Protein AF-A0A353HSW6-F1 (afdb_monomer)

Structure (mmCIF, N/CA/C/O backbone):
data_AF-A0A353HSW6-F1
#
_entry.id   AF-A0A353HSW6-F1
#
loop_
_atom_site.group_PDB
_atom_site.id
_atom_site.type_symbol
_atom_site.label_atom_id
_atom_site.label_alt_id
_atom_site.label_comp_id
_atom_site.label_asym_id
_atom_site.label_entity_id
_atom_site.label_seq_id
_atom_site.pdbx_PDB_ins_code
_atom_site.Cartn_x
_atom_site.Cartn_y
_atom_site.Cartn_z
_atom_site.occupancy
_atom_site.B_iso_or_equiv
_atom_site.auth_seq_id
_atom_site.auth_comp_id
_atom_site.auth_asym_id
_atom_site.auth_atom_id
_atom_site.pdbx_PDB_model_num
ATOM 1 N N . SER A 1 1 ? 2.002 -2.474 2.388 1.00 97.44 1 SER A N 1
ATOM 2 C CA . SER A 1 1 ? 3.346 -2.912 1.968 1.00 97.44 1 SER A CA 1
ATOM 3 C C . SER A 1 1 ? 3.490 -2.854 0.466 1.00 97.44 1 SER A C 1
ATOM 5 O O . SER A 1 1 ? 2.487 -2.941 -0.235 1.00 97.44 1 SER A O 1
ATOM 7 N N . GLY A 1 2 ? 4.721 -2.745 -0.024 1.00 97.81 2 GLY A N 1
ATOM 8 C CA . GLY A 1 2 ? 5.030 -3.085 -1.408 1.00 97.81 2 GLY A CA 1
ATOM 9 C C . GLY A 1 2 ? 5.267 -4.585 -1.520 1.00 97.81 2 GLY A C 1
ATOM 10 O O . GLY A 1 2 ? 5.932 -5.154 -0.651 1.00 97.81 2 GLY A O 1
ATOM 11 N N . ALA A 1 3 ? 4.700 -5.242 -2.533 1.00 98.06 3 ALA A N 1
ATOM 12 C CA . ALA A 1 3 ? 4.929 -6.674 -2.747 1.00 98.06 3 ALA A CA 1
ATOM 13 C C . ALA A 1 3 ? 6.399 -6.982 -3.083 1.00 98.06 3 ALA A C 1
ATOM 15 O O . ALA A 1 3 ? 6.875 -8.080 -2.806 1.00 98.06 3 ALA A O 1
ATOM 16 N N . LEU A 1 4 ? 7.118 -5.994 -3.622 1.00 96.69 4 LEU A N 1
ATOM 17 C CA . LEU A 1 4 ? 8.511 -6.089 -4.052 1.00 96.69 4 LEU A CA 1
ATOM 18 C C . LEU A 1 4 ? 9.482 -5.437 -3.049 1.00 96.69 4 LEU A C 1
ATOM 20 O O . LEU A 1 4 ? 10.621 -5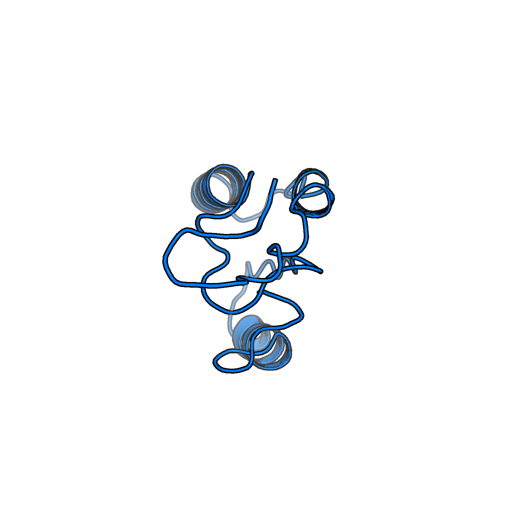.154 -3.401 1.00 96.69 4 LEU A O 1
ATOM 24 N N . ASP A 1 5 ? 9.041 -5.133 -1.821 1.00 97.38 5 ASP A N 1
ATOM 25 C CA . ASP A 1 5 ? 9.856 -4.444 -0.812 1.00 97.38 5 ASP A CA 1
ATOM 26 C C . ASP A 1 5 ? 10.958 -5.367 -0.237 1.00 97.38 5 ASP A C 1
ATOM 28 O O . ASP A 1 5 ? 10.635 -6.335 0.464 1.00 97.38 5 ASP A O 1
ATOM 32 N N . PRO A 1 6 ? 12.256 -5.072 -0.466 1.00 96.31 6 PRO A N 1
ATOM 33 C CA . PRO A 1 6 ? 13.348 -5.887 0.060 1.00 96.31 6 PRO A CA 1
ATOM 34 C C . PRO A 1 6 ? 13.719 -5.534 1.512 1.00 96.31 6 PRO A C 1
ATOM 36 O O . PRO A 1 6 ? 14.357 -6.340 2.192 1.00 96.31 6 PRO A O 1
ATOM 39 N N . VAL A 1 7 ? 13.331 -4.351 2.003 1.00 97.94 7 VAL A N 1
ATOM 40 C CA . VAL A 1 7 ? 13.708 -3.813 3.323 1.00 97.94 7 VAL A CA 1
ATOM 41 C C . VAL A 1 7 ? 12.668 -4.202 4.376 1.00 97.94 7 VAL A C 1
ATOM 43 O O . VAL A 1 7 ? 13.000 -4.757 5.429 1.00 97.94 7 VAL A O 1
ATOM 46 N N . THR A 1 8 ? 11.390 -3.964 4.074 1.00 97.00 8 THR A N 1
ATOM 47 C CA . THR A 1 8 ? 10.238 -4.285 4.933 1.00 97.00 8 THR A CA 1
ATOM 48 C C . THR A 1 8 ? 9.193 -5.127 4.188 1.00 97.00 8 THR A C 1
ATOM 50 O O . THR A 1 8 ? 8.086 -4.659 3.918 1.00 97.00 8 THR A O 1
ATOM 53 N N . PRO A 1 9 ? 9.514 -6.394 3.865 1.00 97.50 9 PRO A N 1
ATOM 54 C CA . PRO A 1 9 ? 8.648 -7.256 3.058 1.00 97.50 9 P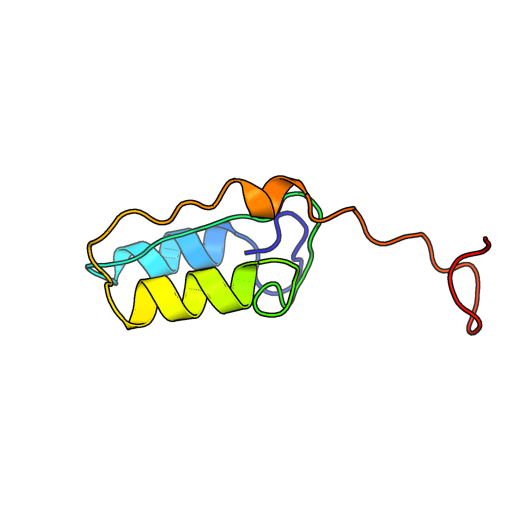RO A CA 1
ATOM 55 C C . PRO A 1 9 ? 7.279 -7.509 3.720 1.00 97.50 9 PRO A C 1
ATOM 57 O O . PRO A 1 9 ? 7.198 -7.478 4.954 1.00 97.50 9 PRO A O 1
ATOM 60 N N . PRO A 1 10 ? 6.221 -7.842 2.945 1.00 98.38 10 PRO A N 1
ATOM 61 C CA . PRO A 1 10 ? 4.845 -8.006 3.439 1.00 98.38 10 PRO A CA 1
ATOM 62 C C . PRO A 1 10 ? 4.704 -8.863 4.704 1.00 98.38 10 PRO A C 1
ATOM 64 O O . PRO A 1 10 ? 4.057 -8.425 5.653 1.00 98.38 10 PRO A O 1
ATOM 67 N N . ARG A 1 11 ? 5.436 -9.982 4.793 1.00 98.25 11 ARG A N 1
ATOM 68 C CA . ARG A 1 11 ? 5.461 -10.857 5.980 1.00 98.25 11 ARG A CA 1
ATOM 69 C C . ARG A 1 11 ? 5.776 -10.148 7.304 1.00 98.25 11 ARG A C 1
ATOM 71 O O . ARG A 1 11 ? 5.409 -10.631 8.369 1.00 98.25 11 ARG A O 1
ATOM 78 N N . ARG A 1 12 ? 6.522 -9.031 7.281 1.00 97.69 12 ARG A N 1
ATOM 79 C CA . ARG A 1 12 ? 6.814 -8.255 8.500 1.00 97.69 12 ARG A CA 1
ATOM 80 C C . ARG A 1 12 ? 5.589 -7.474 8.971 1.00 97.69 12 ARG A C 1
ATOM 82 O O . ARG A 1 12 ? 5.399 -7.355 10.174 1.00 97.69 12 ARG A O 1
ATOM 89 N N . ALA A 1 13 ? 4.772 -6.974 8.045 1.00 97.31 13 ALA A N 1
ATOM 90 C CA . ALA A 1 13 ? 3.515 -6.310 8.373 1.00 97.31 13 ALA A CA 1
ATOM 91 C C . ALA A 1 13 ? 2.456 -7.313 8.853 1.00 97.31 13 ALA A C 1
ATOM 93 O O . ALA A 1 13 ? 1.750 -7.009 9.805 1.00 97.31 13 ALA A O 1
ATOM 94 N N . GLU A 1 14 ? 2.408 -8.515 8.268 1.00 98.06 14 GLU A N 1
ATOM 95 C CA . GLU A 1 14 ? 1.557 -9.620 8.747 1.00 98.06 14 GLU A CA 1
ATOM 96 C C . GLU A 1 14 ? 1.863 -9.957 10.214 1.00 98.06 14 GLU A C 1
ATOM 98 O O . G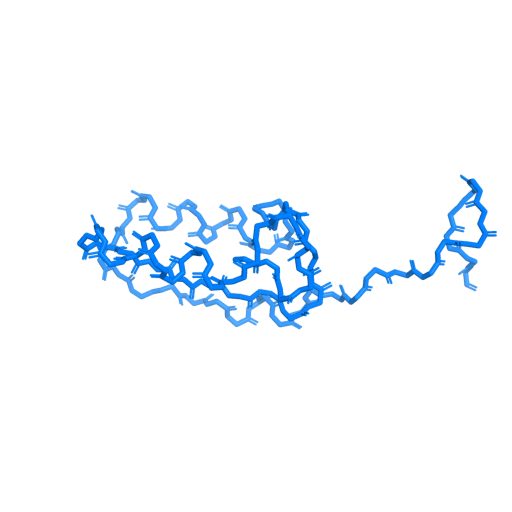LU A 1 14 ? 0.968 -9.920 11.049 1.00 98.06 14 GLU A O 1
ATOM 103 N N . ARG A 1 15 ? 3.144 -10.155 10.559 1.00 98.25 15 ARG A N 1
ATOM 104 C CA . ARG A 1 15 ? 3.567 -10.390 11.954 1.00 98.25 15 ARG A CA 1
ATOM 105 C C . ARG A 1 15 ? 3.260 -9.217 12.882 1.00 98.25 15 ARG A C 1
ATOM 107 O O . ARG A 1 15 ? 2.893 -9.420 14.028 1.00 98.25 15 ARG A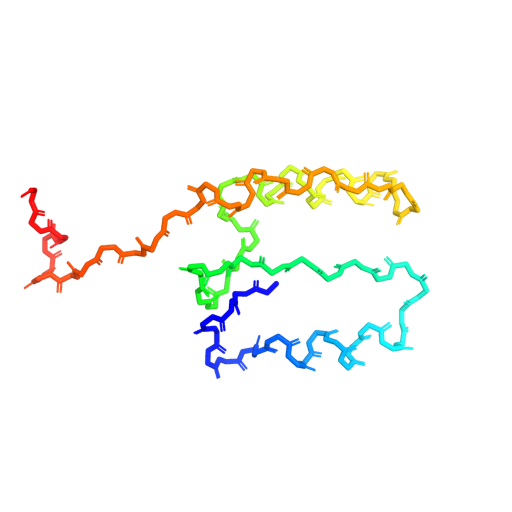 O 1
ATOM 114 N N . ALA A 1 16 ? 3.432 -7.980 12.416 1.00 97.50 16 ALA A N 1
ATOM 115 C CA . ALA A 1 16 ? 3.110 -6.803 13.224 1.00 97.50 16 ALA A CA 1
ATOM 116 C C . ALA A 1 16 ? 1.598 -6.684 13.489 1.00 97.50 16 ALA A C 1
ATOM 118 O O . ALA A 1 16 ? 1.199 -6.249 14.569 1.00 97.50 16 ALA A O 1
ATOM 119 N N . ALA A 1 17 ? 0.766 -7.091 12.524 1.00 97.56 17 ALA A N 1
ATOM 120 C CA . ALA A 1 17 ? -0.688 -7.058 12.633 1.00 97.56 17 ALA A CA 1
ATOM 121 C C . ALA A 1 17 ? -1.226 -7.978 13.741 1.00 97.56 17 ALA A C 1
ATOM 123 O O . ALA A 1 17 ? -2.258 -7.658 14.324 1.00 97.56 17 ALA A O 1
ATOM 124 N N . GLU A 1 18 ? -0.509 -9.053 14.090 1.00 97.81 18 GLU A N 1
ATOM 125 C CA . GLU A 1 18 ? -0.864 -9.961 15.197 1.00 97.81 18 GLU A CA 1
ATOM 126 C C . GLU A 1 18 ? -0.989 -9.236 16.551 1.00 97.81 18 GLU A C 1
ATOM 128 O O . GLU A 1 18 ? -1.720 -9.685 17.431 1.00 97.81 18 GLU A O 1
ATOM 133 N N . PHE A 1 19 ? -0.323 -8.089 16.713 1.00 97.81 19 PHE A N 1
ATOM 134 C CA . PHE A 1 19 ? -0.302 -7.311 17.956 1.00 97.81 19 PHE A CA 1
ATOM 135 C C . PHE A 1 19 ? -1.202 -6.064 17.916 1.00 97.81 19 PHE A C 1
ATOM 137 O O . PHE A 1 19 ? -1.121 -5.216 18.806 1.00 97.81 19 PHE A O 1
ATOM 144 N N . MET A 1 20 ? -2.042 -5.908 16.886 1.00 96.25 20 MET A N 1
ATOM 145 C CA . MET A 1 20 ? -2.834 -4.695 16.657 1.00 96.25 20 MET A CA 1
ATOM 146 C C . MET A 1 20 ? -4.310 -5.026 16.409 1.00 96.25 20 MET A C 1
ATOM 148 O O . MET A 1 20 ? -4.664 -5.664 15.422 1.00 96.25 20 MET A O 1
ATOM 152 N N . SER A 1 21 ? -5.200 -4.510 17.261 1.00 95.31 21 SER A N 1
ATOM 153 C CA . SER A 1 21 ? -6.642 -4.815 17.223 1.00 95.31 21 SER A CA 1
ATOM 154 C C . SER A 1 21 ? -7.369 -4.342 15.959 1.00 95.31 21 SER A C 1
ATOM 156 O O . SER A 1 21 ? -8.361 -4.946 15.562 1.00 95.31 21 SER A O 1
ATOM 158 N N . ASN A 1 22 ? -6.875 -3.287 15.307 1.00 95.94 22 ASN A N 1
ATOM 159 C CA . ASN A 1 22 ? -7.483 -2.695 14.110 1.00 95.94 22 ASN A CA 1
ATOM 160 C C . ASN A 1 22 ? -6.556 -2.755 12.887 1.00 95.94 22 ASN A C 1
ATOM 162 O O . ASN A 1 22 ? -6.649 -1.911 11.999 1.00 95.94 22 ASN A O 1
ATOM 166 N N . ALA A 1 23 ? -5.630 -3.716 12.827 1.00 96.38 23 ALA A N 1
ATOM 167 C CA . ALA A 1 23 ? -4.710 -3.807 11.698 1.00 96.38 23 ALA A CA 1
ATOM 168 C C . ALA A 1 23 ? -5.450 -3.932 10.352 1.00 96.38 23 ALA A C 1
ATOM 170 O O . ALA A 1 23 ? -6.426 -4.677 10.207 1.00 96.38 23 ALA A O 1
ATOM 171 N N . ARG A 1 24 ? -4.952 -3.212 9.342 1.00 95.69 24 ARG A N 1
ATOM 172 C CA . ARG A 1 24 ? -5.344 -3.354 7.935 1.00 95.69 24 ARG A CA 1
ATOM 173 C C . ARG A 1 24 ? -4.081 -3.448 7.096 1.00 95.69 24 ARG A C 1
ATOM 175 O O . ARG A 1 24 ? -3.326 -2.485 6.980 1.00 95.69 24 ARG A O 1
ATOM 182 N N . HIS A 1 25 ? -3.839 -4.618 6.514 1.00 96.44 25 HIS A N 1
ATOM 183 C CA . HIS A 1 25 ? -2.679 -4.839 5.662 1.00 96.44 25 HIS A CA 1
ATOM 184 C C . HIS A 1 25 ? -3.085 -4.779 4.192 1.00 96.44 25 HIS A C 1
ATOM 186 O O . HIS A 1 25 ? -3.722 -5.684 3.668 1.00 96.44 25 HIS A O 1
ATOM 192 N N . LEU A 1 26 ? -2.724 -3.677 3.535 1.00 97.06 26 LEU A N 1
ATOM 193 C CA . LEU A 1 26 ? -2.904 -3.495 2.096 1.00 97.06 26 LEU A CA 1
ATOM 194 C C . LEU A 1 26 ? -1.566 -3.686 1.383 1.00 97.06 26 LEU A C 1
ATOM 196 O O . LEU A 1 26 ? -0.533 -3.190 1.850 1.00 97.06 26 LEU A O 1
ATOM 200 N N . VAL A 1 27 ? -1.575 -4.385 0.250 1.00 97.69 27 VAL A N 1
ATOM 201 C CA . VAL A 1 27 ? -0.375 -4.689 -0.540 1.00 97.69 27 VAL A CA 1
ATOM 202 C C . VAL A 1 27 ? -0.506 -4.082 -1.931 1.00 97.69 27 VAL A C 1
ATOM 204 O O . VAL A 1 27 ? -1.495 -4.307 -2.620 1.00 97.69 27 VAL A O 1
ATOM 207 N N . VAL A 1 28 ? 0.505 -3.317 -2.345 1.00 98.12 28 VAL A N 1
ATOM 208 C CA . VAL A 1 28 ? 0.613 -2.776 -3.704 1.00 98.12 28 VAL A CA 1
ATOM 209 C C . VAL A 1 28 ? 1.517 -3.704 -4.509 1.00 98.12 28 VAL A C 1
ATOM 211 O O . VAL A 1 28 ? 2.698 -3.846 -4.182 1.00 98.12 28 VAL A O 1
ATOM 214 N N . ALA A 1 29 ? 0.964 -4.344 -5.542 1.00 97.75 29 ALA A N 1
ATOM 215 C CA . ALA A 1 29 ? 1.647 -5.388 -6.314 1.00 97.75 29 ALA A CA 1
ATOM 216 C C . ALA A 1 29 ? 2.957 -4.901 -6.955 1.00 97.75 29 ALA A C 1
ATOM 218 O O . ALA A 1 29 ? 3.960 -5.605 -6.943 1.00 97.75 29 ALA A O 1
ATOM 219 N N . ASN A 1 30 ? 2.958 -3.668 -7.456 1.00 96.75 30 ASN A N 1
ATOM 220 C CA . ASN A 1 30 ? 4.050 -3.129 -8.258 1.00 96.75 30 ASN A CA 1
ATOM 221 C C . ASN A 1 30 ? 5.004 -2.203 -7.483 1.00 96.75 30 ASN A C 1
ATOM 223 O O . ASN A 1 30 ? 5.814 -1.506 -8.089 1.00 96.75 30 ASN A O 1
ATOM 227 N N . ALA A 1 31 ? 4.907 -2.159 -6.151 1.00 96.75 31 ALA A N 1
ATOM 228 C CA . ALA A 1 31 ? 5.697 -1.243 -5.333 1.00 96.75 31 ALA A CA 1
ATOM 229 C C . ALA A 1 31 ? 6.764 -1.957 -4.493 1.00 96.75 31 ALA A C 1
ATOM 231 O O . ALA A 1 31 ? 6.565 -3.082 -4.027 1.00 96.75 31 ALA A O 1
ATOM 232 N N . GLY A 1 32 ? 7.876 -1.253 -4.267 1.00 95.75 32 GLY A N 1
ATOM 233 C CA . GLY A 1 32 ? 8.930 -1.614 -3.319 1.00 95.75 32 GLY A CA 1
ATOM 234 C C . GLY A 1 32 ? 8.744 -0.938 -1.956 1.00 95.75 32 GLY A C 1
ATOM 235 O O . GLY A 1 32 ? 7.627 -0.820 -1.448 1.00 95.75 32 GLY A O 1
ATOM 236 N N . HIS A 1 33 ? 9.847 -0.484 -1.359 1.00 96.50 33 HIS A N 1
ATOM 237 C CA . HIS A 1 33 ? 9.822 0.230 -0.082 1.00 96.50 33 HIS A CA 1
ATOM 238 C C . HIS A 1 33 ? 9.158 1.614 -0.200 1.00 96.50 33 HIS A C 1
ATOM 240 O O . HIS A 1 33 ? 9.345 2.308 -1.195 1.00 96.50 33 HIS A O 1
ATOM 246 N N . GLY A 1 34 ? 8.410 2.031 0.831 1.00 94.25 34 GLY A N 1
ATOM 247 C CA . GLY A 1 34 ? 7.831 3.383 0.904 1.00 94.25 34 GLY A CA 1
ATOM 248 C C . GLY A 1 34 ? 6.498 3.580 0.166 1.00 94.25 34 GLY A C 1
ATOM 249 O O . GLY A 1 34 ? 6.332 4.536 -0.582 1.00 94.25 34 GLY A O 1
ATOM 250 N N . VAL A 1 35 ? 5.507 2.711 0.391 1.00 96.25 35 VAL A N 1
ATOM 251 C CA . VAL A 1 35 ? 4.219 2.755 -0.340 1.00 96.25 35 VAL A CA 1
ATOM 252 C C . VAL A 1 35 ? 3.249 3.867 0.065 1.00 96.25 35 VAL A C 1
ATOM 254 O O . VAL A 1 35 ? 2.307 4.141 -0.671 1.00 96.25 35 VAL A O 1
ATOM 257 N N . SER A 1 36 ? 3.441 4.505 1.222 1.00 95.81 36 SER A N 1
ATOM 258 C CA . SER A 1 36 ? 2.448 5.416 1.815 1.00 95.81 36 SER A CA 1
ATOM 259 C C . SER A 1 36 ? 2.136 6.654 0.970 1.00 95.81 36 SER A C 1
ATOM 261 O O . SER A 1 36 ? 1.083 7.248 1.159 1.00 95.81 36 SER A O 1
ATOM 263 N N . GLN A 1 37 ? 3.031 7.034 0.054 1.00 95.56 37 GLN A N 1
ATOM 264 C CA . GLN A 1 37 ? 2.882 8.208 -0.815 1.00 95.56 37 GLN A CA 1
ATOM 265 C C . GLN A 1 37 ? 2.412 7.863 -2.237 1.00 95.56 37 GLN A C 1
ATOM 267 O O . GLN A 1 37 ? 2.249 8.756 -3.063 1.00 95.56 37 GLN A O 1
ATOM 272 N N . LEU A 1 38 ? 2.215 6.580 -2.554 1.00 96.06 38 LEU A N 1
ATOM 273 C CA . LEU A 1 38 ? 1.898 6.149 -3.914 1.00 96.06 38 LEU A CA 1
ATOM 274 C C . LEU A 1 38 ? 0.394 6.202 -4.184 1.00 96.06 38 LEU A C 1
ATOM 276 O O . LEU A 1 38 ? -0.406 5.661 -3.417 1.00 96.06 38 LEU A O 1
ATOM 280 N N . GLY A 1 39 ? 0.018 6.789 -5.322 1.00 95.44 39 GLY A N 1
ATOM 281 C CA . GLY A 1 39 ? -1.358 6.800 -5.817 1.00 95.44 39 GLY A CA 1
ATOM 282 C C . GLY A 1 39 ? -2.362 7.245 -4.752 1.00 95.44 39 GLY A C 1
ATOM 283 O O . GLY A 1 39 ? -2.228 8.305 -4.148 1.00 95.44 39 GLY A O 1
ATOM 284 N N . CYS A 1 40 ? -3.371 6.412 -4.497 1.00 97.25 40 CYS A N 1
ATOM 285 C CA . CYS A 1 40 ? -4.412 6.703 -3.513 1.00 97.25 40 CYS A CA 1
ATOM 286 C C . CYS A 1 40 ? -4.053 6.349 -2.056 1.00 97.25 40 CYS A C 1
ATOM 288 O O . CYS A 1 40 ? -4.888 6.553 -1.171 1.00 97.25 40 CYS A O 1
ATOM 290 N N . ALA A 1 41 ? -2.854 5.823 -1.776 1.00 97.69 41 ALA A N 1
ATOM 291 C CA . ALA A 1 41 ? -2.474 5.387 -0.430 1.00 97.69 41 ALA A CA 1
ATOM 292 C C . ALA A 1 41 ? -2.593 6.491 0.646 1.00 97.69 41 ALA A C 1
ATOM 294 O O . ALA A 1 41 ? -3.140 6.184 1.708 1.00 97.69 41 ALA A O 1
ATOM 295 N N . PRO A 1 42 ? -2.212 7.768 0.402 1.00 98.06 42 PRO A N 1
ATOM 296 C CA . PRO A 1 42 ? -2.403 8.841 1.384 1.00 98.06 42 PRO A CA 1
ATOM 297 C C . PRO A 1 42 ? -3.867 9.043 1.800 1.00 98.06 42 PRO A C 1
ATOM 299 O O . PRO A 1 42 ? -4.160 9.263 2.976 1.00 98.06 42 PRO A O 1
ATOM 302 N N . ARG A 1 43 ? -4.802 8.925 0.847 1.00 97.94 43 ARG A N 1
ATOM 303 C CA . ARG A 1 43 ? -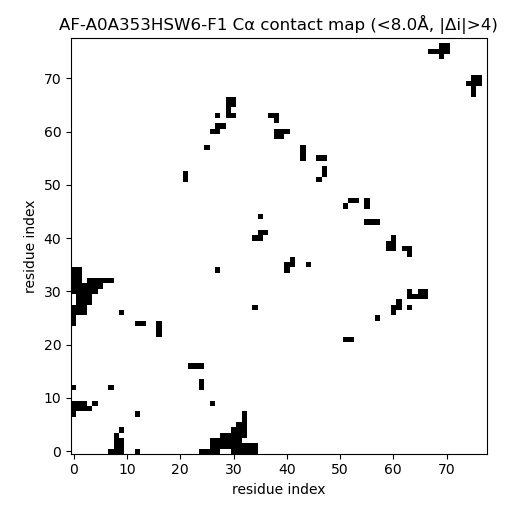6.243 9.027 1.114 1.00 97.94 43 ARG A CA 1
ATOM 304 C C . ARG A 1 43 ? -6.727 7.858 1.972 1.00 97.94 43 ARG A C 1
ATOM 306 O O . ARG A 1 43 ? -7.411 8.088 2.961 1.00 97.94 43 ARG A O 1
ATOM 313 N N . LEU A 1 44 ? -6.338 6.627 1.632 1.00 98.00 44 LEU A N 1
ATOM 314 C CA . LEU A 1 44 ? -6.709 5.432 2.406 1.00 98.00 44 LEU A CA 1
ATOM 315 C C . LEU A 1 44 ? -6.143 5.471 3.833 1.00 98.00 44 LEU A C 1
ATOM 317 O O . LEU A 1 44 ? -6.812 5.052 4.774 1.00 98.00 44 LEU A O 1
ATOM 321 N N . LEU A 1 45 ? -4.929 6.005 4.004 1.00 97.69 45 LEU A N 1
ATOM 322 C CA . LEU A 1 45 ? -4.330 6.240 5.319 1.00 97.69 45 LEU A CA 1
ATOM 323 C C . LEU A 1 45 ? -5.167 7.221 6.148 1.00 97.69 45 LEU A C 1
ATOM 325 O O . LEU A 1 45 ? -5.434 6.948 7.315 1.00 97.69 45 LEU A O 1
ATOM 329 N N . ARG A 1 46 ? -5.616 8.334 5.553 1.00 98.12 46 ARG A N 1
ATOM 330 C CA . ARG A 1 46 ? -6.518 9.284 6.221 1.00 98.12 46 ARG A CA 1
ATOM 331 C C . ARG A 1 46 ? -7.856 8.634 6.587 1.00 98.12 46 ARG A C 1
ATOM 333 O O . ARG A 1 46 ? -8.257 8.733 7.740 1.00 98.12 46 ARG A O 1
ATOM 340 N N . GLU A 1 47 ? -8.492 7.922 5.656 1.00 98.06 47 GLU A N 1
ATOM 341 C CA . GLU A 1 47 ? -9.756 7.208 5.905 1.00 98.06 47 GLU A CA 1
ATOM 342 C C . GLU A 1 47 ? -9.641 6.222 7.076 1.00 98.06 47 GLU A C 1
ATOM 344 O O . GLU A 1 47 ? -10.516 6.185 7.938 1.00 98.06 47 GLU A O 1
ATOM 349 N N . PHE A 1 48 ? -8.536 5.476 7.157 1.00 97.88 48 PHE A N 1
ATOM 350 C CA . PHE A 1 48 ? -8.274 4.567 8.273 1.00 97.88 48 PHE A CA 1
ATOM 351 C C . PHE A 1 48 ? -8.103 5.300 9.606 1.00 97.88 48 PHE A C 1
ATOM 353 O O . PHE A 1 48 ? -8.639 4.862 10.619 1.00 97.88 48 PHE A O 1
ATOM 360 N N . LEU A 1 49 ? -7.350 6.403 9.622 1.00 97.19 49 LEU A N 1
ATOM 361 C CA . LEU A 1 49 ? -7.120 7.173 10.848 1.00 97.19 49 LEU A CA 1
ATOM 362 C C . LEU A 1 49 ? -8.409 7.815 11.366 1.00 97.19 49 LEU A C 1
ATOM 364 O O . LEU A 1 49 ? -8.621 7.849 12.576 1.00 97.19 49 LEU A O 1
ATOM 368 N N . ASP A 1 50 ? -9.265 8.289 10.462 1.00 98.19 50 ASP A N 1
ATOM 369 C CA . ASP A 1 50 ? -10.553 8.872 10.829 1.00 98.19 50 ASP A CA 1
ATOM 370 C C . ASP A 1 50 ? -11.544 7.781 11.281 1.00 98.19 50 ASP A C 1
ATOM 372 O O . ASP A 1 50 ? -12.359 8.017 12.176 1.00 98.19 50 ASP A O 1
ATOM 376 N N . LYS A 1 51 ? -11.475 6.578 10.687 1.00 97.69 51 LYS A N 1
ATOM 377 C CA . LYS A 1 51 ? -12.411 5.472 10.937 1.00 97.69 51 LYS A CA 1
ATOM 378 C C . LYS A 1 51 ? -11.735 4.085 10.902 1.00 97.69 51 LYS A C 1
ATOM 380 O O . LYS A 1 51 ? -11.884 3.337 9.934 1.00 97.69 51 LYS A O 1
ATOM 385 N N . PRO A 1 52 ? -11.049 3.673 11.981 1.00 96.06 52 PRO A N 1
ATOM 386 C CA . PRO A 1 52 ? -10.164 2.500 11.967 1.00 96.06 52 PRO A CA 1
ATOM 387 C C . PRO A 1 52 ? -10.877 1.144 11.879 1.00 96.06 52 PRO A C 1
ATOM 389 O O . PRO A 1 52 ? -10.250 0.130 11.568 1.00 96.06 52 PRO A O 1
ATOM 392 N N . THR A 1 53 ? -12.179 1.097 12.162 1.00 96.81 53 THR A N 1
ATOM 393 C CA . THR A 1 53 ? -12.983 -0.133 12.104 1.00 96.81 53 THR A CA 1
ATOM 394 C C . THR A 1 53 ? -13.697 -0.317 10.766 1.00 96.81 53 THR A C 1
ATOM 396 O O . THR A 1 53 ? -14.079 -1.443 10.444 1.00 96.81 53 THR A O 1
ATOM 399 N N . GLU A 1 54 ? -13.849 0.745 9.966 1.00 96.00 54 GLU A N 1
ATOM 400 C CA . GLU A 1 54 ? -14.523 0.679 8.669 1.00 96.00 54 GLU A CA 1
ATOM 401 C C . GLU A 1 54 ? -13.652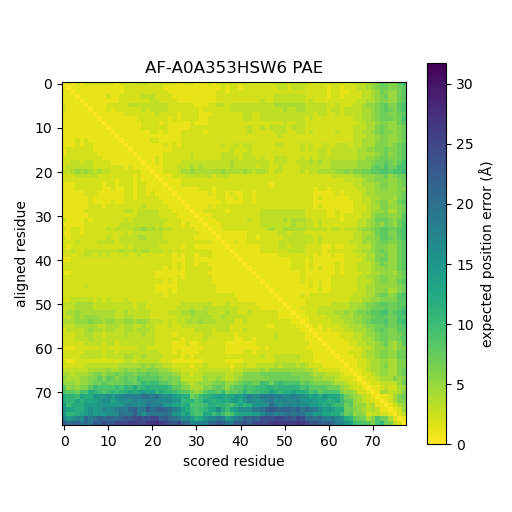 -0.020 7.607 1.00 96.00 54 GLU A C 1
ATOM 403 O O . GLU A 1 54 ? -12.427 -0.139 7.715 1.00 96.00 54 GLU A O 1
ATOM 408 N N . ASN A 1 55 ? -14.308 -0.540 6.569 1.00 93.31 55 ASN A N 1
ATOM 409 C CA . ASN A 1 55 ? -13.621 -1.171 5.447 1.00 93.31 55 ASN A CA 1
ATOM 410 C C . ASN A 1 55 ? -13.061 -0.108 4.497 1.00 93.31 55 ASN A C 1
ATOM 412 O O . ASN A 1 55 ? -13.767 0.813 4.097 1.00 93.31 55 ASN A O 1
ATOM 416 N N . LEU A 1 56 ? -11.810 -0.288 4.072 1.00 95.81 56 LEU A N 1
ATOM 417 C CA . LEU A 1 56 ? -11.156 0.589 3.103 1.00 95.81 56 LEU A CA 1
ATOM 418 C C . LEU A 1 56 ? -11.427 0.111 1.674 1.00 95.81 56 LEU A C 1
ATOM 420 O O . LEU A 1 56 ? -11.166 -1.047 1.337 1.00 95.81 56 LEU A O 1
ATOM 424 N N . ASN A 1 57 ? -11.875 1.009 0.796 1.00 95.62 57 ASN A N 1
ATOM 425 C CA . ASN A 1 57 ? -11.971 0.709 -0.633 1.00 95.62 57 ASN A CA 1
ATOM 426 C C . ASN A 1 57 ? -10.604 0.883 -1.315 1.00 95.62 57 ASN A C 1
ATOM 428 O O . ASN A 1 57 ? -10.277 1.941 -1.853 1.00 95.62 57 ASN A O 1
ATOM 432 N N . ALA A 1 58 ? -9.808 -0.185 -1.299 1.00 96.81 58 ALA A N 1
ATOM 433 C CA . ALA A 1 58 ? -8.423 -0.182 -1.762 1.00 96.81 58 ALA A CA 1
ATOM 434 C C . ALA A 1 58 ? -8.230 -0.509 -3.258 1.00 96.81 58 ALA A C 1
ATOM 436 O O . ALA A 1 58 ? -7.095 -0.703 -3.689 1.00 96.81 58 ALA A O 1
ATOM 437 N N . LYS A 1 59 ? -9.301 -0.573 -4.067 1.00 97.38 59 LYS A N 1
ATOM 438 C CA . LYS A 1 59 ? -9.214 -0.986 -5.487 1.00 97.38 59 LYS A CA 1
ATOM 439 C C . LYS A 1 59 ? -8.251 -0.127 -6.316 1.00 97.38 59 LYS A C 1
ATOM 441 O O . LYS A 1 59 ? -7.544 -0.656 -7.163 1.00 97.38 59 LYS A O 1
ATOM 446 N N . CYS A 1 60 ? -8.163 1.166 -6.009 1.00 97.06 60 CYS A N 1
ATOM 447 C CA . CYS A 1 60 ? -7.256 2.112 -6.666 1.00 97.06 60 CYS A CA 1
ATOM 448 C C . CYS A 1 60 ? -5.763 1.768 -6.504 1.00 97.06 60 CYS A C 1
ATOM 450 O O . CYS A 1 60 ? -4.940 2.253 -7.271 1.00 97.06 60 CYS A O 1
ATOM 452 N N . LEU A 1 61 ? -5.379 0.919 -5.542 1.00 97.75 61 LEU A N 1
ATOM 453 C CA . LEU A 1 61 ? -3.985 0.480 -5.407 1.00 97.75 61 LEU A CA 1
ATOM 454 C C . LEU A 1 61 ? -3.532 -0.410 -6.574 1.00 97.75 61 LEU A C 1
ATOM 456 O O . LEU A 1 61 ? -2.334 -0.483 -6.840 1.00 97.75 61 LEU A O 1
ATOM 460 N N . ALA A 1 62 ? -4.466 -1.063 -7.274 1.00 97.06 62 ALA A N 1
ATOM 461 C CA . ALA A 1 62 ? -4.166 -1.864 -8.461 1.00 97.06 62 ALA A CA 1
ATOM 462 C C . ALA A 1 62 ? -3.766 -1.008 -9.676 1.00 97.06 62 ALA A C 1
ATOM 464 O O . ALA A 1 62 ? -3.147 -1.520 -10.603 1.00 97.06 62 ALA A O 1
ATOM 465 N N . GLU A 1 63 ? -4.089 0.288 -9.662 1.00 96.62 63 GLU A N 1
ATOM 466 C CA . GLU A 1 63 ? -3.750 1.232 -10.733 1.00 96.62 63 GLU A CA 1
ATOM 467 C C . GLU A 1 63 ? -2.314 1.75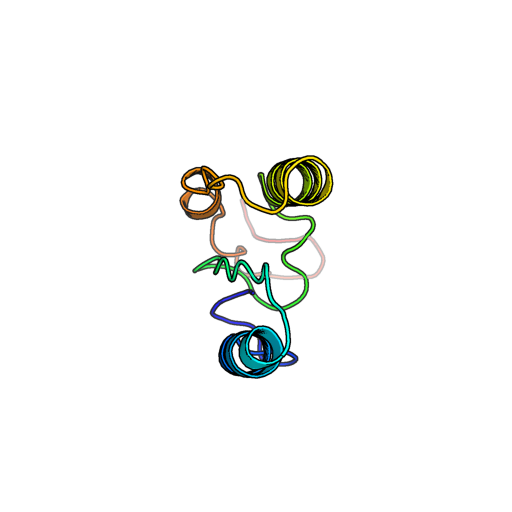7 -10.619 1.00 96.62 63 GLU A C 1
ATOM 469 O O . GLU A 1 63 ? -1.830 2.418 -11.532 1.00 96.62 63 GLU A O 1
ATOM 474 N N . ILE A 1 64 ? -1.612 1.471 -9.514 1.00 96.62 64 ILE A N 1
ATOM 475 C CA . ILE A 1 64 ? -0.219 1.881 -9.331 1.00 96.62 64 ILE A CA 1
ATOM 476 C C . ILE A 1 64 ? 0.662 1.028 -10.264 1.00 96.62 64 ILE A C 1
ATOM 478 O O . ILE A 1 64 ? 0.773 -0.190 -10.058 1.00 96.62 64 ILE A O 1
ATOM 482 N N . PRO A 1 65 ? 1.293 1.630 -11.292 1.00 94.81 65 PRO A N 1
ATOM 483 C CA . PRO A 1 65 ? 2.082 0.883 -12.258 1.00 94.81 65 PRO A CA 1
ATOM 484 C C . PRO A 1 65 ? 3.421 0.452 -11.655 1.00 94.81 65 PRO A C 1
ATOM 486 O O . PRO A 1 65 ? 3.883 0.997 -10.649 1.00 94.81 65 PRO A O 1
ATOM 489 N N . ALA A 1 66 ? 4.069 -0.515 -12.299 1.00 91.69 66 ALA A N 1
ATOM 490 C CA . ALA A 1 66 ? 5.475 -0.787 -12.032 1.00 91.69 66 ALA A CA 1
ATOM 491 C C . ALA A 1 66 ? 6.327 0.433 -12.400 1.00 91.69 66 ALA A C 1
ATOM 493 O O . ALA A 1 66 ? 6.027 1.109 -13.389 1.00 91.69 66 ALA A O 1
ATOM 494 N N . PRO A 1 67 ? 7.382 0.730 -11.622 1.00 84.75 67 PRO A N 1
ATOM 495 C CA . PRO A 1 67 ? 8.320 1.767 -12.003 1.00 84.75 67 PRO A CA 1
ATOM 496 C C . PRO A 1 67 ? 8.955 1.405 -13.345 1.00 84.75 67 PRO A C 1
ATOM 498 O O . PRO A 1 67 ? 9.314 0.256 -13.606 1.00 84.75 67 PRO A O 1
ATOM 501 N N . THR A 1 68 ? 9.108 2.407 -14.196 1.00 87.00 68 THR A N 1
ATOM 502 C CA . THR A 1 68 ? 9.809 2.278 -15.469 1.00 87.00 68 THR A CA 1
ATOM 503 C C . THR A 1 68 ? 11.292 2.008 -15.242 1.00 87.00 68 THR A C 1
ATOM 505 O O .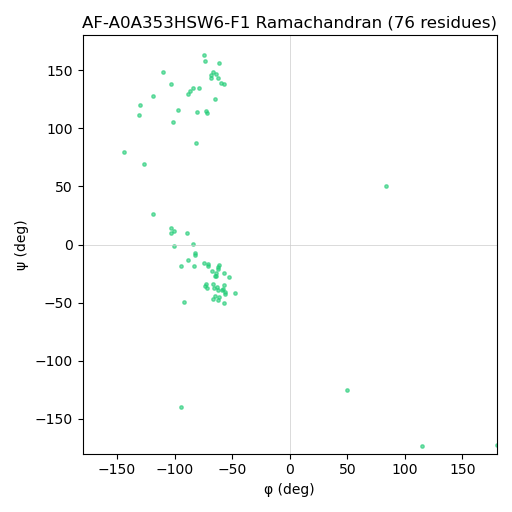 THR A 1 68 ? 11.891 2.522 -14.290 1.00 87.00 68 THR A O 1
ATOM 508 N N . PHE A 1 69 ? 11.910 1.258 -16.153 1.00 86.38 69 PHE A N 1
ATOM 509 C CA . PHE A 1 69 ? 13.348 1.035 -16.110 1.00 86.38 69 PHE A CA 1
ATOM 510 C C . PHE A 1 69 ? 14.099 2.353 -16.339 1.00 86.38 69 PHE A C 1
ATOM 512 O O . PHE A 1 69 ? 13.870 3.052 -17.325 1.00 86.38 69 PHE A O 1
ATOM 519 N N . GLN A 1 70 ? 14.989 2.697 -15.411 1.00 84.06 70 GLN A N 1
ATOM 520 C CA . GLN A 1 70 ? 15.833 3.882 -15.519 1.00 84.06 70 GLN A CA 1
ATOM 521 C C . GLN A 1 70 ? 17.008 3.556 -16.440 1.00 84.06 70 GLN A C 1
ATOM 523 O O . GLN A 1 70 ? 17.842 2.718 -16.104 1.00 84.06 70 GLN A O 1
ATOM 528 N N . LEU A 1 71 ? 17.067 4.200 -17.605 1.00 85.06 71 LEU A N 1
ATOM 529 C CA . LEU A 1 71 ? 18.123 3.956 -18.597 1.00 85.06 71 LEU A CA 1
ATOM 530 C C . LEU A 1 71 ? 19.355 4.849 -18.378 1.00 85.06 71 LEU A C 1
ATOM 532 O O . LEU A 1 71 ? 20.419 4.587 -18.933 1.00 85.06 71 LEU A O 1
ATOM 536 N N . GLY A 1 72 ? 19.228 5.883 -17.547 1.00 84.62 72 GLY A N 1
ATOM 537 C CA . GLY A 1 72 ? 20.316 6.764 -17.140 1.00 84.62 72 GLY A CA 1
ATOM 538 C C . GLY A 1 72 ? 19.823 7.851 -16.189 1.00 84.62 72 GLY A C 1
ATOM 539 O O . GLY A 1 72 ? 18.663 7.858 -15.780 1.00 84.62 72 GLY A O 1
ATOM 540 N N . SER A 1 73 ? 20.690 8.809 -15.861 1.00 86.19 73 SER A N 1
ATOM 541 C CA . SER A 1 73 ? 20.378 9.892 -14.912 1.00 86.19 73 SER A CA 1
ATOM 542 C C . SER A 1 73 ? 19.235 10.814 -15.359 1.00 86.19 73 SER A C 1
ATOM 544 O O . SER A 1 73 ? 18.676 11.529 -14.536 1.00 86.19 73 SER A O 1
ATOM 546 N N . ALA A 1 74 ? 18.907 10.818 -16.655 1.00 85.00 74 ALA A N 1
ATOM 547 C CA . ALA A 1 74 ? 17.844 11.635 -17.237 1.00 85.00 74 ALA A CA 1
ATOM 548 C C . ALA A 1 74 ? 16.440 11.021 -17.093 1.00 85.00 74 ALA A C 1
ATOM 550 O O . ALA A 1 74 ? 15.463 11.685 -17.430 1.00 85.00 74 ALA A O 1
ATOM 551 N N . GLY A 1 75 ? 16.325 9.783 -16.603 1.00 80.19 75 GLY A N 1
ATOM 552 C CA . GLY A 1 75 ? 15.041 9.111 -16.439 1.00 80.19 75 GLY A CA 1
ATOM 553 C C . GLY A 1 75 ? 14.857 7.867 -17.322 1.00 80.19 75 GLY A C 1
ATOM 554 O O . GLY A 1 75 ? 15.790 7.426 -18.006 1.00 80.19 75 GLY A O 1
ATOM 555 N N . PRO A 1 76 ? 13.646 7.285 -17.325 1.00 80.44 76 PRO A N 1
ATOM 556 C CA . PRO A 1 76 ? 13.241 6.308 -18.335 1.00 80.44 76 PRO A CA 1
ATOM 557 C C . PRO A 1 76 ? 13.190 6.977 -19.723 1.00 80.44 76 PRO A C 1
ATOM 559 O O . PRO A 1 76 ? 12.875 8.163 -19.816 1.00 80.44 76 PRO A O 1
ATOM 562 N N . GLN A 1 77 ? 13.509 6.251 -20.803 1.00 65.38 77 GLN A N 1
ATOM 563 C CA . GLN A 1 77 ? 13.278 6.782 -22.157 1.00 65.38 77 GLN A CA 1
ATOM 564 C C . GLN A 1 77 ? 11.766 6.890 -22.431 1.00 65.38 77 GLN A C 1
ATOM 566 O O . GLN A 1 77 ? 11.018 6.063 -21.901 1.00 65.38 77 GLN A O 1
ATOM 571 N N . PRO A 1 78 ? 11.332 7.909 -23.198 1.00 62.72 78 PRO A N 1
ATOM 572 C CA . PRO A 1 78 ? 9.935 8.080 -23.591 1.00 62.72 78 PRO A CA 1
ATOM 573 C C . PRO A 1 78 ? 9.405 6.914 -24.432 1.00 62.72 78 PRO A C 1
ATOM 575 O O . PRO A 1 78 ? 10.204 6.307 -25.183 1.00 62.72 78 PRO A O 1
#

Secondary structure (DSSP, 8-state):
-BTT-SSS-HHHHHHHHTT-TT-----BTT--S-GGGSTTHHHHHHHHHH-TTSPP--GGGGG-PPPPP--BTTBS--

Mean predicted aligned error: 3.86 Å

Foldseek 3Di:
DECAEPPCHQVNLVVVVVVPPLDDRDYQDQDYPDCCPFFCNVVQVVVCVVPSNDDGPCPRSPVGDHAADAPDPVGHDD

Radius of gyration: 14.48 Å; Cα contacts (8 Å, |Δi|>4): 97; chains: 1; bounding box: 35×22×42 Å

Sequence (78 aa):
SGALDPVTPPRRAERAAEFMSNARHLVVANAGHGVSQLGCAPRLLREFLDKPTENLNAKCLAEIPAPTFQLGSAGPQP

Nearest PDB structures (foldseek):
  3bdi-assembly1_A  TM=6.697E-01  e=3.045E-01  Thermoplasma acidophilum DSM 1728
  3kxp-as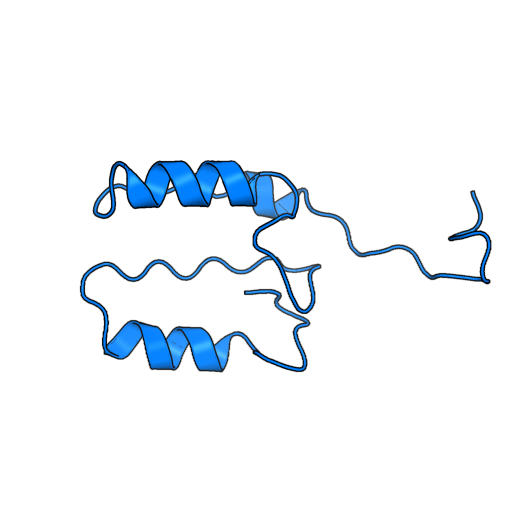sembly4_G  TM=6.281E-01  e=1.928E+00  Mesorhizobium loti
  4lyd-assembly1_A-2  TM=6.605E-01  e=2.713E+00  Rhizorhabdus wittichii RW1
  4lxg-assembly1_A-2  TM=6.457E-01  e=3.331E+00  Rhizorhabdus wittichii RW1

Solvent-accessible surface area (backbone atoms only — not comparable to full-atom values): 4882 Å² total; per-residue (Å²): 66,8,65,61,12,87,86,63,33,48,71,55,56,56,62,54,36,77,79,38,99,62,62,79,92,58,73,27,77,45,32,35,74,78,49,63,76,46,82,54,38,51,57,54,52,50,52,37,74,80,38,54,87,62,87,78,88,62,70,61,48,74,70,47,66,62,80,72,69,68,78,51,98,91,39,51,80,133

pLDDT: mean 94.43, std 6.61, range [62.72, 98.38]